Protein AF-Q0RPR3-F1 (afdb_monomer_lite)

Secondary structure (DSSP, 8-state):
--HHHHHHTSHHHHHHHHHHHHH-HHHHTT--HHHHHHHHHHIIIIIHHHHHHHHHHHHHHHHS-BTTB---HHHHHHHHHHHIIIIIHHHT--

Organism: Frankia alni (strain DSM 45986 / CECT 9034 / ACN14a) (NCBI:txid326424)

Radius of gyration: 12.03 Å; chains: 1; bounding box: 35×26×29 Å

pLDDT: mean 90.98, std 9.17, range [49.41, 98.06]

Structure (mmCIF, N/CA/C/O backbone):
data_AF-Q0RPR3-F1
#
_entry.id   AF-Q0RPR3-F1
#
loop_
_atom_site.group_PDB
_atom_site.id
_atom_site.type_symbol
_atom_site.label_atom_id
_atom_site.label_alt_id
_atom_site.label_comp_id
_atom_site.label_asym_id
_atom_site.label_entity_id
_atom_site.label_seq_id
_atom_site.pdbx_PDB_ins_code
_atom_site.Cartn_x
_atom_site.Cartn_y
_atom_site.Cartn_z
_atom_site.occupancy
_atom_site.B_iso_or_equiv
_atom_site.auth_seq_id
_atom_site.auth_comp_id
_atom_site.auth_asym_id
_atom_site.auth_atom_id
_atom_site.pdbx_PDB_model_num
ATOM 1 N N . MET A 1 1 ? 16.056 -18.430 -5.847 1.00 60.28 1 MET A N 1
ATOM 2 C CA . MET A 1 1 ? 15.462 -17.315 -5.092 1.00 60.28 1 MET A CA 1
ATOM 3 C C . MET A 1 1 ? 14.819 -16.431 -6.128 1.00 60.28 1 MET A C 1
ATOM 5 O O . MET A 1 1 ? 15.510 -16.086 -7.080 1.00 60.28 1 MET A O 1
ATOM 9 N N . SER A 1 2 ? 13.510 -16.235 -6.043 1.00 81.38 2 SER A N 1
ATOM 10 C CA . SER A 1 2 ? 12.769 -15.468 -7.049 1.00 81.38 2 SER A CA 1
ATOM 11 C C . SER A 1 2 ? 12.932 -13.970 -6.778 1.00 81.38 2 SER A C 1
ATOM 13 O O . SER A 1 2 ? 13.223 -13.595 -5.641 1.00 81.38 2 SER A O 1
ATOM 15 N N . ASP A 1 3 ? 12.697 -13.113 -7.775 1.00 79.44 3 ASP A N 1
ATOM 16 C CA 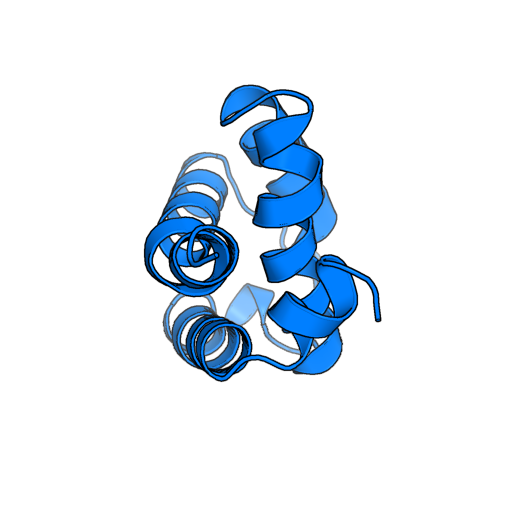. ASP A 1 3 ? 12.687 -11.650 -7.579 1.00 79.44 3 ASP A CA 1
ATOM 17 C C . ASP A 1 3 ? 11.679 -11.234 -6.492 1.00 79.44 3 ASP A C 1
ATOM 19 O O . ASP A 1 3 ? 11.929 -10.313 -5.719 1.00 79.44 3 ASP A O 1
ATOM 23 N N . PHE A 1 4 ? 10.581 -11.986 -6.360 1.00 86.69 4 PHE A N 1
ATOM 24 C CA . PHE A 1 4 ? 9.633 -11.849 -5.255 1.00 86.69 4 PHE A CA 1
ATOM 25 C C . PHE A 1 4 ? 10.287 -12.059 -3.880 1.00 86.69 4 PHE A C 1
ATOM 27 O O . PHE A 1 4 ? 10.169 -11.187 -3.026 1.00 86.69 4 PHE A O 1
ATOM 34 N N . ASP A 1 5 ? 10.996 -13.176 -3.666 1.00 81.06 5 ASP A N 1
ATOM 35 C CA . ASP A 1 5 ? 11.615 -13.505 -2.369 1.00 81.06 5 ASP A CA 1
ATOM 36 C C . ASP A 1 5 ? 12.666 -12.450 -1.981 1.00 81.06 5 ASP A C 1
ATOM 38 O O . ASP A 1 5 ? 12.713 -11.986 -0.844 1.00 81.06 5 ASP A O 1
ATOM 42 N N . LEU A 1 6 ? 13.469 -12.014 -2.962 1.00 80.88 6 LEU A N 1
ATOM 43 C CA . LEU A 1 6 ? 14.469 -10.951 -2.808 1.00 80.88 6 LEU A CA 1
ATOM 44 C C . LEU A 1 6 ? 13.850 -9.642 -2.305 1.00 80.88 6 LEU A C 1
ATOM 46 O O . LEU A 1 6 ? 14.383 -9.002 -1.397 1.00 80.88 6 LEU A O 1
ATOM 50 N N . VAL A 1 7 ? 12.732 -9.234 -2.903 1.00 82.44 7 VAL A N 1
ATOM 51 C CA . 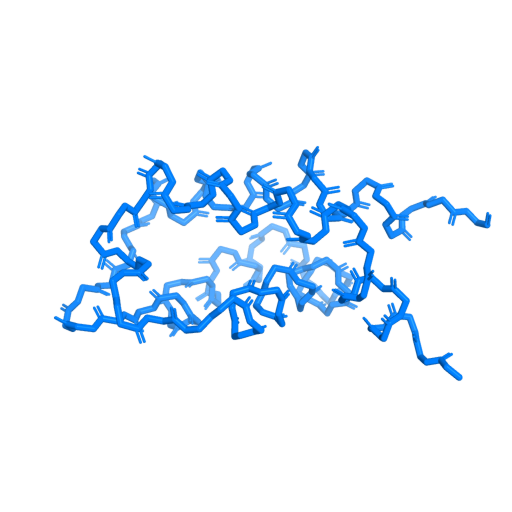VAL A 1 7 ? 12.061 -7.976 -2.574 1.00 82.44 7 VAL A CA 1
ATOM 52 C C . VAL A 1 7 ? 11.269 -8.100 -1.272 1.00 82.44 7 VAL A C 1
ATOM 54 O O . VAL A 1 7 ? 11.348 -7.198 -0.437 1.00 82.44 7 VAL A O 1
ATOM 57 N N . HIS A 1 8 ? 10.571 -9.215 -1.054 1.00 88.19 8 HIS A N 1
ATOM 58 C CA . HIS A 1 8 ? 9.807 -9.490 0.164 1.00 88.19 8 HIS A CA 1
ATOM 59 C C . HIS A 1 8 ? 10.685 -9.462 1.422 1.00 88.19 8 HIS A C 1
ATOM 61 O O . HIS A 1 8 ? 10.308 -8.843 2.419 1.00 88.19 8 HIS A O 1
ATOM 67 N N . ASP A 1 9 ? 11.867 -10.083 1.375 1.00 86.00 9 ASP A N 1
ATOM 68 C CA . ASP A 1 9 ? 12.775 -10.165 2.527 1.00 86.00 9 ASP A CA 1
ATOM 69 C C . ASP A 1 9 ? 13.677 -8.926 2.685 1.00 86.00 9 ASP A C 1
ATOM 71 O O . ASP A 1 9 ? 14.510 -8.859 3.592 1.00 86.00 9 ASP A O 1
ATOM 75 N N . SER A 1 10 ? 13.508 -7.914 1.829 1.00 87.69 10 SER A N 1
ATOM 76 C CA . SER A 1 10 ? 14.312 -6.694 1.867 1.00 87.69 10 SER A CA 1
ATOM 77 C C . SER A 1 10 ? 13.940 -5.754 3.025 1.00 87.69 10 SER A C 1
ATOM 79 O O . SER A 1 10 ? 12.788 -5.647 3.461 1.00 87.69 10 SER A O 1
ATOM 81 N N . GLU A 1 11 ? 14.915 -4.957 3.474 1.00 90.62 11 GLU A N 1
ATOM 82 C CA . GLU A 1 11 ? 14.679 -3.855 4.420 1.00 90.62 11 GLU A CA 1
ATOM 83 C C . GLU A 1 11 ? 13.684 -2.819 3.856 1.00 90.62 11 GLU A C 1
ATOM 85 O O 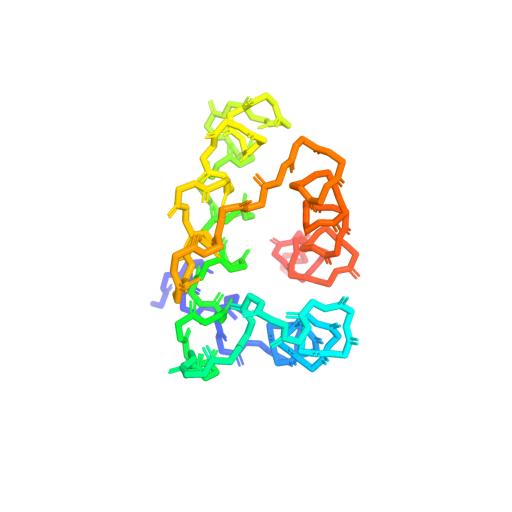. GLU A 1 11 ? 12.921 -2.196 4.601 1.00 90.62 11 GLU A O 1
ATOM 90 N N . ALA A 1 12 ? 13.623 -2.676 2.529 1.00 90.81 12 ALA A N 1
ATOM 91 C CA . ALA A 1 12 ? 12.669 -1.800 1.859 1.00 90.81 12 ALA A CA 1
ATOM 92 C C . ALA A 1 12 ? 11.219 -2.272 2.057 1.00 90.81 12 ALA A C 1
ATOM 94 O O . ALA A 1 12 ? 10.347 -1.450 2.345 1.00 90.81 12 ALA A O 1
ATOM 95 N N . ALA A 1 13 ? 10.960 -3.583 2.002 1.00 91.31 13 ALA A N 1
ATOM 96 C CA . ALA A 1 13 ? 9.647 -4.144 2.320 1.00 91.31 13 ALA A CA 1
ATOM 97 C C . ALA A 1 13 ? 9.289 -3.968 3.806 1.00 91.31 13 ALA A C 1
ATOM 99 O O . ALA A 1 13 ? 8.153 -3.631 4.138 1.00 91.31 13 ALA A O 1
ATOM 100 N N . ALA A 1 14 ? 10.246 -4.096 4.731 1.00 93.69 14 ALA A N 1
ATOM 101 C CA . ALA A 1 14 ? 10.007 -3.770 6.143 1.00 93.69 14 ALA A CA 1
ATOM 102 C C . ALA A 1 14 ? 9.706 -2.271 6.370 1.00 93.69 14 ALA A C 1
ATOM 104 O O . ALA A 1 14 ? 8.825 -1.920 7.166 1.00 93.69 14 ALA A O 1
ATOM 105 N N . THR A 1 15 ? 10.388 -1.389 5.636 1.00 95.38 15 THR A N 1
ATOM 106 C CA . THR A 1 15 ? 10.143 0.060 5.649 1.00 95.38 15 THR A CA 1
ATOM 107 C C . THR A 1 15 ? 8.748 0.388 5.121 1.00 95.38 15 THR A C 1
ATOM 109 O O . THR A 1 15 ? 8.032 1.180 5.739 1.00 95.38 15 THR A O 1
ATOM 112 N N . PHE A 1 16 ? 8.321 -0.272 4.038 1.00 96.94 16 PHE A N 1
ATOM 113 C CA . PHE A 1 16 ? 6.961 -0.171 3.511 1.00 96.94 16 PHE A CA 1
ATOM 114 C C . PHE A 1 16 ? 5.921 -0.495 4.582 1.00 96.94 16 PHE A C 1
ATOM 116 O O . PHE A 1 16 ? 5.041 0.323 4.824 1.00 96.94 16 PHE A O 1
ATOM 123 N N . VAL A 1 17 ? 6.051 -1.629 5.281 1.00 97.19 17 VAL A N 1
ATOM 124 C CA . VAL A 1 17 ? 5.108 -2.022 6.344 1.00 97.19 17 VAL A CA 1
ATOM 125 C C . VAL A 1 17 ? 5.032 -0.975 7.450 1.00 97.19 17 VAL A C 1
ATOM 127 O O . VAL A 1 17 ? 3.939 -0.592 7.870 1.00 97.19 17 VAL A O 1
ATOM 130 N N . THR A 1 18 ? 6.184 -0.482 7.907 1.00 97.38 18 THR A N 1
ATOM 131 C CA . THR A 1 18 ? 6.252 0.527 8.972 1.00 97.38 18 THR A CA 1
ATOM 132 C C . THR A 1 18 ? 5.5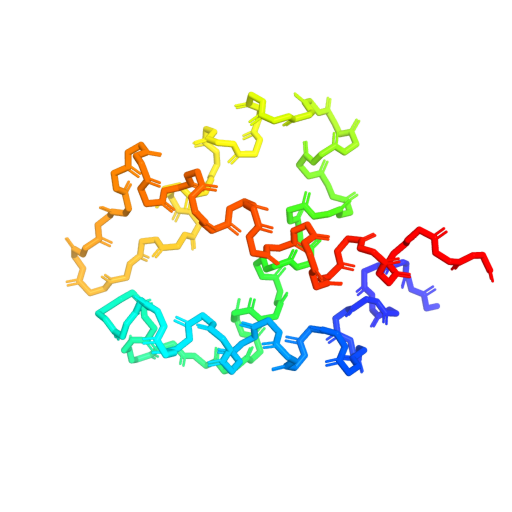32 1.811 8.558 1.00 97.38 18 THR A C 1
ATOM 134 O O . THR A 1 18 ? 4.681 2.322 9.289 1.00 97.38 18 THR A O 1
ATOM 137 N N . ALA A 1 19 ? 5.821 2.310 7.355 1.00 97.25 19 ALA A N 1
ATOM 138 C CA . ALA A 1 19 ? 5.193 3.509 6.819 1.00 97.25 19 ALA A CA 1
ATOM 139 C C . ALA A 1 19 ? 3.700 3.302 6.515 1.00 97.25 19 ALA A C 1
ATOM 141 O O . ALA A 1 19 ? 2.896 4.197 6.773 1.00 97.25 19 ALA A O 1
ATOM 142 N N . PHE A 1 20 ? 3.318 2.121 6.023 1.00 97.56 20 PHE A N 1
ATOM 143 C CA . PHE A 1 20 ? 1.935 1.755 5.736 1.00 97.56 20 PHE A CA 1
ATOM 144 C C . PHE A 1 20 ? 1.101 1.747 7.018 1.00 97.56 20 PHE A C 1
ATOM 146 O O . PHE A 1 20 ? 0.040 2.363 7.061 1.00 97.56 20 PHE A O 1
ATOM 153 N N . ARG A 1 21 ? 1.601 1.129 8.096 1.00 97.06 21 ARG A N 1
ATOM 154 C CA . ARG A 1 21 ? 0.934 1.118 9.410 1.00 97.06 21 ARG A CA 1
ATOM 155 C C . ARG A 1 21 ? 0.745 2.520 9.983 1.00 97.06 21 ARG A C 1
ATOM 157 O O . ARG A 1 21 ? -0.286 2.788 10.595 1.00 97.06 21 ARG A O 1
ATOM 164 N N . ALA A 1 22 ? 1.721 3.404 9.784 1.00 97.25 22 ALA A N 1
ATOM 165 C CA . ALA A 1 22 ? 1.642 4.784 10.251 1.00 97.25 22 ALA A CA 1
ATOM 166 C C . ALA A 1 22 ? 0.625 5.621 9.453 1.00 97.25 22 ALA A C 1
ATOM 168 O O . ALA A 1 22 ? -0.103 6.418 10.039 1.00 97.25 22 ALA A O 1
ATOM 169 N N . GLN A 1 23 ? 0.570 5.445 8.129 1.00 96.75 23 GLN A N 1
ATOM 170 C CA . GLN A 1 23 ? -0.278 6.247 7.237 1.00 96.75 23 GLN A CA 1
ATOM 171 C C . GLN A 1 23 ? -1.708 5.706 7.111 1.00 96.75 23 GLN A C 1
ATOM 173 O O . GLN A 1 23 ? -2.650 6.483 6.967 1.00 96.75 23 GLN A O 1
ATOM 178 N N . PHE A 1 24 ? -1.882 4.386 7.200 1.00 96.06 24 PHE A N 1
ATOM 179 C CA . PHE A 1 24 ? -3.151 3.692 6.978 1.00 96.06 24 PHE A CA 1
ATOM 180 C C . PHE A 1 24 ? -3.490 2.725 8.127 1.00 96.06 24 PHE A C 1
ATOM 182 O O . PHE A 1 24 ? -3.707 1.533 7.894 1.00 96.06 24 PHE A O 1
ATOM 189 N N . PRO A 1 25 ? -3.576 3.199 9.385 1.00 94.62 25 PRO A N 1
ATOM 190 C CA . PRO A 1 25 ? -3.743 2.325 10.548 1.00 94.62 25 PRO A CA 1
ATOM 191 C C . PRO A 1 25 ? -5.010 1.460 10.485 1.00 94.62 25 PRO A C 1
ATOM 193 O O . PRO A 1 25 ? -4.985 0.322 10.938 1.00 94.62 25 PRO A O 1
ATOM 196 N N . ALA A 1 26 ? -6.096 1.961 9.885 1.00 92.31 26 ALA A N 1
ATOM 197 C CA . ALA A 1 26 ? -7.337 1.203 9.715 1.00 92.31 26 ALA A CA 1
ATOM 198 C C . ALA A 1 26 ? -7.202 0.041 8.715 1.00 92.31 26 ALA A C 1
ATOM 200 O O . ALA A 1 26 ? -7.760 -1.021 8.954 1.00 92.31 26 ALA A O 1
ATOM 201 N N . LEU A 1 27 ? -6.434 0.225 7.634 1.00 93.81 27 LEU A N 1
ATOM 202 C CA . LEU A 1 27 ? -6.166 -0.820 6.634 1.00 93.81 27 LEU A CA 1
ATOM 203 C C . LEU A 1 27 ? -5.094 -1.815 7.102 1.00 93.81 27 LEU A C 1
ATOM 205 O O . LEU A 1 27 ? -4.977 -2.911 6.564 1.00 93.81 27 LEU A O 1
ATOM 209 N N . ALA A 1 28 ? -4.273 -1.421 8.077 1.00 94.50 28 ALA A N 1
ATOM 210 C CA . ALA A 1 28 ? -3.216 -2.256 8.639 1.00 94.50 28 ALA A CA 1
ATOM 211 C C . ALA A 1 28 ? -3.636 -3.006 9.914 1.00 94.50 28 ALA A C 1
ATOM 213 O O . ALA A 1 28 ? -2.895 -3.873 10.394 1.00 94.50 28 ALA A O 1
ATOM 214 N N . ALA A 1 29 ? -4.777 -2.642 10.503 1.00 92.12 29 ALA A N 1
ATOM 215 C CA . ALA A 1 29 ? -5.315 -3.295 11.685 1.00 92.12 29 ALA A CA 1
ATOM 216 C C . ALA A 1 29 ? -5.568 -4.778 11.378 1.00 92.12 29 ALA A C 1
ATOM 218 O O . ALA A 1 29 ? -6.070 -5.108 10.319 1.00 92.12 29 ALA A O 1
ATOM 219 N N . GLY A 1 30 ? -5.162 -5.691 12.263 1.00 87.69 30 GLY A N 1
ATOM 220 C CA . GLY A 1 30 ? -5.373 -7.135 12.067 1.00 87.69 30 GLY A CA 1
ATOM 221 C C . GLY A 1 30 ? -4.492 -7.809 11.005 1.00 87.69 30 GLY A C 1
ATOM 222 O O . GLY A 1 30 ? -4.362 -9.033 11.022 1.00 87.69 30 GLY A O 1
ATOM 223 N N . ARG A 1 31 ? -3.815 -7.045 10.142 1.00 93.31 31 ARG A N 1
ATOM 224 C CA . ARG A 1 31 ? -2.910 -7.580 9.119 1.00 93.31 31 ARG A CA 1
ATOM 225 C C . ARG A 1 31 ? -1.536 -7.915 9.694 1.00 93.31 31 ARG A C 1
ATOM 227 O O . ARG A 1 31 ? -0.995 -7.162 10.508 1.00 93.31 31 ARG A O 1
ATOM 234 N N . SER A 1 32 ? -0.951 -9.029 9.256 1.00 95.06 32 SER A N 1
ATOM 235 C CA . SER A 1 32 ? 0.433 -9.385 9.585 1.00 95.06 32 SER A CA 1
ATOM 236 C C . SER A 1 32 ? 1.426 -8.570 8.753 1.00 95.06 32 SER A C 1
ATOM 238 O O . SER A 1 32 ? 1.109 -8.116 7.654 1.00 95.06 32 SER A O 1
ATOM 240 N N . ASP A 1 33 ? 2.647 -8.404 9.265 1.00 94.69 33 ASP A N 1
ATOM 241 C CA . ASP A 1 33 ? 3.710 -7.724 8.517 1.00 94.69 33 ASP A CA 1
ATOM 242 C C . ASP A 1 33 ? 4.043 -8.466 7.220 1.00 94.69 33 ASP A C 1
ATOM 244 O O . ASP A 1 33 ? 4.200 -7.825 6.190 1.00 94.69 33 ASP A O 1
ATOM 248 N N . THR A 1 34 ? 4.075 -9.803 7.245 1.00 94.19 34 THR A N 1
ATOM 249 C CA . THR A 1 34 ? 4.278 -10.637 6.049 1.00 94.19 34 THR A CA 1
ATOM 250 C C . THR A 1 34 ? 3.239 -10.341 4.972 1.00 94.19 34 THR A C 1
ATOM 252 O O . THR A 1 34 ? 3.613 -10.031 3.852 1.00 94.19 34 THR A O 1
ATOM 255 N N . ALA A 1 35 ? 1.947 -10.314 5.317 1.00 95.12 35 ALA A N 1
ATOM 256 C CA . ALA A 1 35 ? 0.899 -10.047 4.332 1.00 95.12 35 ALA A CA 1
ATOM 257 C C . ALA A 1 35 ? 1.017 -8.641 3.715 1.00 95.12 35 ALA A C 1
ATOM 259 O O . ALA A 1 35 ? 0.737 -8.448 2.535 1.00 95.12 35 ALA A O 1
ATOM 260 N N . LEU A 1 36 ? 1.445 -7.651 4.506 1.00 95.62 36 LEU A N 1
ATOM 261 C CA . LEU A 1 36 ? 1.697 -6.300 4.005 1.00 95.62 36 LEU A CA 1
ATOM 262 C C . LEU A 1 36 ? 2.950 -6.236 3.117 1.00 95.62 36 LEU A C 1
ATOM 264 O O . LEU A 1 36 ? 2.947 -5.497 2.133 1.00 95.62 36 LEU A O 1
ATOM 268 N N . ARG A 1 37 ? 4.007 -7.001 3.431 1.00 95.31 37 ARG A N 1
ATOM 269 C CA . ARG A 1 37 ? 5.191 -7.124 2.564 1.00 95.31 37 ARG A CA 1
ATOM 270 C C . ARG A 1 37 ? 4.834 -7.786 1.244 1.00 95.31 37 ARG A C 1
ATOM 272 O O . ARG A 1 37 ? 5.157 -7.215 0.212 1.00 95.31 37 ARG A O 1
ATOM 279 N N . ASP A 1 38 ? 4.133 -8.917 1.279 1.00 95.12 38 ASP A N 1
ATOM 280 C CA . ASP A 1 38 ? 3.679 -9.639 0.086 1.00 95.12 38 ASP A CA 1
ATOM 281 C C . ASP A 1 38 ? 2.914 -8.708 -0.856 1.00 95.12 38 ASP A C 1
ATOM 283 O O . ASP A 1 38 ? 3.229 -8.604 -2.042 1.00 95.12 38 ASP A O 1
ATOM 287 N N . ASP A 1 39 ? 1.953 -7.957 -0.317 1.00 95.69 39 ASP A N 1
ATOM 288 C CA . ASP A 1 39 ? 1.161 -7.028 -1.112 1.00 95.69 39 ASP A CA 1
ATOM 289 C C . ASP A 1 39 ? 1.983 -5.887 -1.712 1.00 95.69 39 ASP A C 1
ATOM 291 O O . ASP A 1 39 ? 1.790 -5.540 -2.879 1.00 95.69 39 ASP A O 1
ATOM 295 N N . GLY A 1 40 ? 2.895 -5.304 -0.928 1.00 93.62 40 GLY A N 1
ATOM 296 C CA . GLY A 1 40 ? 3.823 -4.282 -1.410 1.00 93.62 40 GLY A CA 1
ATOM 297 C C . GLY A 1 40 ? 4.740 -4.815 -2.513 1.00 93.62 40 GLY A C 1
ATOM 298 O O . GLY A 1 40 ? 4.942 -4.141 -3.524 1.00 93.62 40 GLY A O 1
ATOM 299 N N . THR A 1 41 ? 5.243 -6.040 -2.357 1.00 94.12 41 THR A N 1
ATOM 300 C CA . THR A 1 41 ? 6.088 -6.728 -3.339 1.00 94.12 41 THR A CA 1
ATOM 301 C C . THR A 1 41 ? 5.333 -6.981 -4.634 1.00 94.12 41 THR A C 1
ATOM 303 O O . THR A 1 41 ? 5.816 -6.589 -5.694 1.00 94.12 41 THR A O 1
ATOM 306 N N . HIS A 1 42 ? 4.126 -7.546 -4.568 1.00 94.19 42 HIS A N 1
ATOM 307 C CA . HIS A 1 42 ? 3.300 -7.823 -5.744 1.00 94.19 42 HIS A CA 1
ATOM 308 C C . HIS A 1 42 ? 2.987 -6.572 -6.578 1.00 94.19 42 HIS A C 1
ATOM 310 O O . HIS A 1 42 ? 2.922 -6.660 -7.805 1.00 94.19 42 HIS A O 1
ATOM 316 N N . ILE A 1 43 ? 2.839 -5.394 -5.954 1.00 94.88 43 ILE A N 1
ATOM 317 C CA . ILE A 1 43 ? 2.704 -4.138 -6.711 1.00 94.88 43 ILE A CA 1
ATOM 318 C C . ILE A 1 43 ? 3.912 -3.946 -7.641 1.00 94.88 43 ILE A C 1
ATOM 320 O O . ILE A 1 43 ? 3.752 -3.565 -8.800 1.00 94.88 43 ILE A O 1
ATOM 324 N N . CYS A 1 44 ? 5.120 -4.190 -7.136 1.00 93.19 44 CYS A N 1
ATOM 325 C CA . CYS A 1 44 ? 6.363 -3.884 -7.834 1.00 93.19 44 CYS A CA 1
ATOM 326 C C . CYS A 1 44 ? 6.811 -4.975 -8.805 1.00 93.19 44 CYS A C 1
ATOM 328 O O . CYS A 1 44 ? 7.368 -4.638 -9.848 1.00 93.19 44 CYS A O 1
ATOM 330 N N . VAL A 1 45 ? 6.591 -6.250 -8.473 1.00 92.38 45 VAL A N 1
ATOM 331 C CA . VAL A 1 45 ? 7.087 -7.379 -9.277 1.00 92.38 45 VAL A CA 1
ATOM 332 C C . VAL A 1 45 ? 6.052 -7.925 -10.260 1.00 92.38 45 VAL A C 1
ATOM 334 O O . VAL A 1 45 ? 6.451 -8.476 -11.281 1.00 92.38 45 VAL A O 1
ATOM 337 N N . ASP A 1 46 ? 4.755 -7.688 -10.021 1.00 92.81 46 ASP A N 1
ATOM 338 C CA . ASP A 1 46 ? 3.682 -8.158 -10.908 1.00 92.81 46 ASP A CA 1
ATOM 339 C C . ASP A 1 46 ? 2.878 -6.997 -11.501 1.00 92.81 46 ASP A C 1
ATOM 341 O O . ASP A 1 46 ? 2.871 -6.790 -12.713 1.00 92.81 46 ASP A O 1
ATOM 345 N N . ASP A 1 47 ? 2.213 -6.195 -10.661 1.00 93.75 47 ASP A N 1
ATOM 346 C CA . ASP A 1 47 ? 1.185 -5.260 -11.136 1.00 93.75 47 ASP A CA 1
ATOM 347 C C . ASP A 1 47 ? 1.777 -4.156 -12.036 1.00 93.75 47 ASP A C 1
ATOM 349 O O . ASP A 1 47 ? 1.215 -3.824 -13.088 1.00 93.75 47 ASP A O 1
ATOM 353 N N . LEU A 1 48 ? 2.920 -3.587 -11.637 1.00 92.81 48 LEU A N 1
ATOM 354 C CA . LEU A 1 48 ? 3.608 -2.551 -12.406 1.00 92.81 48 LEU A CA 1
ATOM 355 C C . LEU A 1 48 ? 4.220 -3.085 -13.717 1.00 92.81 48 LEU A C 1
ATOM 357 O O . LEU A 1 48 ? 3.966 -2.457 -14.748 1.00 92.81 48 LEU A O 1
ATOM 361 N N . PRO A 1 49 ? 4.961 -4.210 -13.742 1.00 91.50 49 PRO A N 1
ATOM 362 C CA . PRO A 1 49 ? 5.441 -4.805 -14.990 1.00 91.50 49 PRO A CA 1
ATOM 363 C C . PRO A 1 49 ? 4.328 -5.251 -15.950 1.00 91.50 49 PRO A C 1
ATOM 365 O O . PRO A 1 49 ? 4.461 -5.062 -17.158 1.00 91.50 49 PRO A O 1
ATOM 368 N N . GLU A 1 50 ? 3.222 -5.809 -15.445 1.00 90.94 50 GLU A N 1
ATOM 369 C CA . GLU A 1 50 ? 2.129 -6.325 -16.285 1.00 90.94 50 GLU A CA 1
ATOM 370 C C . GLU A 1 50 ? 1.287 -5.219 -16.934 1.00 90.94 50 GLU A C 1
ATOM 372 O O . GLU A 1 50 ? 0.844 -5.349 -18.078 1.00 90.94 50 GLU A O 1
ATOM 377 N N . GLY A 1 51 ? 1.004 -4.137 -16.205 1.00 88.06 51 GLY A N 1
ATOM 378 C CA . GLY A 1 51 ? 0.034 -3.142 -16.667 1.00 88.06 51 GLY A CA 1
ATOM 379 C C . GLY A 1 51 ? 0.202 -1.741 -16.096 1.00 88.06 51 GLY A C 1
ATOM 380 O O . GLY A 1 51 ? -0.700 -0.909 -16.268 1.00 88.06 51 GLY A O 1
ATOM 381 N N . GLY A 1 52 ? 1.334 -1.474 -15.444 1.00 93.12 52 GLY A N 1
ATOM 382 C CA . GLY A 1 52 ? 1.689 -0.176 -14.887 1.00 93.12 52 GLY A CA 1
ATOM 383 C C . GLY A 1 52 ? 0.701 0.328 -13.836 1.00 93.12 52 GLY A C 1
ATOM 384 O O . GLY A 1 52 ? -0.049 -0.425 -13.212 1.00 93.12 52 GLY A O 1
ATOM 385 N N . ASP A 1 53 ? 0.676 1.649 -13.663 1.00 94.00 53 ASP A N 1
ATOM 386 C CA . ASP A 1 53 ? -0.121 2.351 -12.651 1.00 94.00 53 ASP A CA 1
ATOM 387 C C . ASP A 1 53 ? -1.598 1.984 -12.735 1.00 94.00 53 ASP A C 1
ATOM 389 O O . ASP A 1 53 ? -2.254 1.809 -11.717 1.00 94.00 53 ASP A O 1
ATOM 393 N N . ARG A 1 54 ? -2.132 1.836 -13.951 1.00 95.38 54 ARG A N 1
ATOM 394 C CA . ARG A 1 54 ? -3.548 1.524 -14.154 1.00 95.38 54 ARG A CA 1
ATOM 395 C C . ARG A 1 54 ? -3.913 0.174 -13.542 1.00 95.38 54 ARG A C 1
ATOM 397 O O . ARG A 1 54 ? -4.949 0.073 -12.885 1.00 95.38 54 ARG A O 1
ATOM 404 N N . LEU A 1 55 ? -3.093 -0.853 -13.769 1.00 94.56 55 LEU A N 1
ATOM 405 C CA . LEU A 1 55 ? -3.351 -2.185 -13.231 1.00 94.56 55 LEU A CA 1
ATOM 406 C C . LEU A 1 55 ? -3.158 -2.206 -11.714 1.00 94.56 55 LEU A C 1
ATOM 408 O O . LEU A 1 55 ? -4.049 -2.675 -11.006 1.00 94.56 55 LEU A O 1
ATOM 412 N N . ALA A 1 56 ? -2.071 -1.607 -11.222 1.00 96.06 56 ALA A N 1
ATOM 413 C CA . ALA A 1 56 ? -1.813 -1.478 -9.791 1.00 96.06 56 ALA A CA 1
ATOM 414 C C . ALA A 1 56 ? -2.965 -0.758 -9.067 1.00 96.06 56 ALA A C 1
ATOM 416 O O . ALA A 1 56 ? -3.540 -1.302 -8.129 1.00 96.06 56 ALA A O 1
ATOM 417 N N . LEU A 1 57 ? -3.400 0.409 -9.554 1.00 96.94 57 LEU A N 1
ATOM 418 C CA . LEU A 1 57 ? -4.519 1.165 -8.972 1.00 96.94 57 LEU A CA 1
ATOM 419 C C . LEU A 1 57 ? -5.853 0.410 -9.027 1.00 96.94 57 LEU A C 1
ATOM 421 O O . LEU A 1 57 ? -6.716 0.643 -8.186 1.00 96.94 57 LEU A O 1
ATOM 425 N N . THR A 1 58 ? -6.027 -0.498 -9.990 1.00 96.44 58 THR A N 1
ATOM 426 C CA . THR A 1 58 ? -7.222 -1.352 -10.073 1.00 96.44 58 THR A CA 1
ATOM 427 C C . THR A 1 58 ? -7.181 -2.487 -9.045 1.00 96.44 58 THR A C 1
ATOM 429 O O . THR A 1 58 ? -8.220 -2.856 -8.501 1.00 96.44 58 THR A O 1
ATOM 432 N N . ARG A 1 59 ? -5.997 -3.050 -8.765 1.00 96.44 59 ARG A N 1
ATOM 433 C CA . ARG A 1 59 ? -5.822 -4.206 -7.867 1.00 96.44 59 ARG A CA 1
ATOM 434 C C . ARG A 1 59 ? -5.642 -3.815 -6.396 1.00 96.44 59 ARG A C 1
ATOM 436 O O . ARG A 1 59 ? -6.104 -4.550 -5.524 1.00 96.44 59 ARG A O 1
ATOM 443 N N . ILE A 1 60 ? -5.036 -2.659 -6.109 1.00 97.12 60 ILE A N 1
ATOM 444 C CA . ILE A 1 60 ? -4.760 -2.178 -4.743 1.00 97.12 60 ILE A CA 1
ATOM 445 C C . ILE A 1 60 ? -6.005 -2.168 -3.839 1.00 97.12 60 ILE A C 1
ATOM 447 O O . ILE A 1 60 ? -5.894 -2.669 -2.722 1.00 97.12 60 ILE A O 1
ATOM 451 N N . PRO A 1 61 ? -7.188 -1.676 -4.263 1.00 95.88 61 PRO A N 1
ATOM 452 C CA . PRO A 1 61 ? -8.366 -1.674 -3.398 1.00 95.88 61 PRO A CA 1
ATOM 453 C C . PRO A 1 61 ? -8.734 -3.066 -2.877 1.00 95.88 61 PRO A C 1
ATOM 455 O O . PRO A 1 61 ? -8.934 -3.236 -1.682 1.00 95.88 61 PRO A O 1
ATOM 458 N N . ALA A 1 62 ? -8.769 -4.077 -3.748 1.00 94.69 62 ALA A N 1
ATOM 459 C CA . ALA A 1 62 ? -9.093 -5.443 -3.340 1.00 94.69 62 ALA A CA 1
ATOM 460 C C . ALA A 1 62 ? -7.969 -6.079 -2.508 1.00 94.69 62 ALA A C 1
ATOM 462 O O . ALA A 1 62 ? -8.244 -6.803 -1.557 1.00 94.69 62 ALA A O 1
ATOM 463 N N . ARG A 1 63 ? -6.712 -5.787 -2.855 1.00 94.44 63 ARG A N 1
ATOM 464 C CA . ARG A 1 63 ? -5.520 -6.334 -2.198 1.00 94.44 63 ARG A CA 1
ATOM 465 C C . ARG A 1 63 ? -5.364 -5.833 -0.757 1.00 94.44 63 ARG A C 1
ATOM 467 O O . ARG A 1 63 ? -5.033 -6.600 0.136 1.00 94.44 63 ARG A O 1
ATOM 474 N N . PHE A 1 64 ? -5.646 -4.553 -0.523 1.00 94.8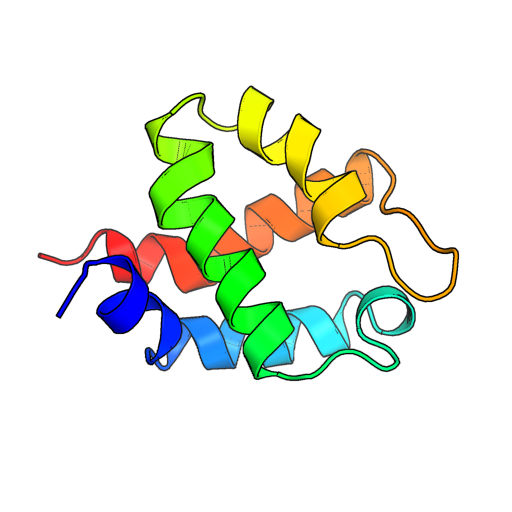1 64 PHE A N 1
ATOM 475 C CA . PHE A 1 64 ? -5.499 -3.918 0.789 1.00 94.81 64 PHE A CA 1
ATOM 476 C C . PHE A 1 64 ? -6.812 -3.774 1.562 1.00 94.81 64 PHE A C 1
ATOM 478 O O . PHE A 1 64 ? -6.811 -3.148 2.621 1.00 94.81 64 PHE A O 1
ATOM 485 N N . ALA A 1 65 ? -7.920 -4.325 1.059 1.00 93.12 65 ALA A N 1
ATOM 486 C CA . ALA A 1 65 ? -9.174 -4.334 1.796 1.00 93.12 65 ALA A CA 1
ATOM 487 C C . ALA A 1 65 ? -9.050 -5.204 3.054 1.00 93.12 65 ALA A C 1
ATOM 489 O O . ALA A 1 65 ? -8.716 -6.383 2.969 1.00 93.12 65 ALA A O 1
ATOM 490 N N . ASP A 1 66 ? -9.357 -4.631 4.213 1.00 90.31 66 ASP A N 1
ATOM 491 C CA . ASP A 1 66 ? -9.338 -5.338 5.493 1.00 90.31 66 ASP A CA 1
ATOM 492 C C . ASP A 1 66 ? -10.381 -4.752 6.450 1.00 90.31 66 ASP A C 1
ATOM 494 O O . ASP A 1 66 ? -10.736 -3.576 6.355 1.00 90.31 66 ASP A O 1
ATOM 498 N N . GLY A 1 67 ? -10.939 -5.580 7.337 1.00 82.31 67 GLY A N 1
ATOM 499 C CA . GLY A 1 67 ? -11.884 -5.119 8.361 1.00 82.31 67 GLY A CA 1
ATOM 500 C C . GLY A 1 67 ? -13.149 -4.434 7.819 1.00 82.31 67 GLY A C 1
ATOM 501 O O . GLY A 1 67 ? -13.770 -3.647 8.528 1.00 82.31 67 GLY A O 1
ATOM 502 N N . GLY A 1 68 ? -13.525 -4.695 6.561 1.00 85.62 68 GLY A N 1
ATOM 503 C CA . GLY A 1 68 ? -14.634 -4.016 5.877 1.00 85.62 68 GLY A CA 1
ATOM 504 C C . GLY A 1 68 ? -14.287 -2.630 5.319 1.00 85.62 68 GLY A C 1
ATOM 505 O O . GLY A 1 68 ? -15.160 -1.956 4.774 1.00 85.62 68 GLY A O 1
ATOM 506 N N . VAL A 1 69 ? -13.026 -2.207 5.414 1.00 90.38 69 VAL A N 1
ATOM 507 C CA . VAL A 1 69 ? -12.511 -0.978 4.813 1.00 90.38 69 VAL A CA 1
ATOM 508 C C . VAL A 1 69 ? -11.859 -1.333 3.485 1.00 90.38 69 VAL A C 1
ATOM 510 O O . VAL A 1 69 ? -10.926 -2.126 3.428 1.00 90.38 69 VAL A O 1
ATOM 513 N N . THR A 1 70 ? -12.349 -0.740 2.401 1.00 94.88 70 THR A N 1
ATOM 514 C CA . THR A 1 70 ? -11.706 -0.815 1.084 1.00 94.88 70 THR A CA 1
ATOM 515 C C . THR A 1 70 ? -11.055 0.537 0.793 1.00 94.88 70 THR A C 1
ATOM 517 O O . THR A 1 70 ? -11.741 1.554 0.927 1.00 94.88 70 THR A O 1
ATOM 520 N N . PRO A 1 71 ? -9.767 0.586 0.409 1.00 94.44 71 PRO A N 1
ATOM 521 C CA . PRO A 1 71 ? -9.120 1.819 -0.024 1.00 94.44 71 PRO A CA 1
ATOM 522 C C . PRO A 1 71 ? -9.904 2.470 -1.166 1.00 94.44 71 PRO A C 1
ATOM 524 O O . PRO A 1 71 ? -10.192 1.826 -2.177 1.00 94.44 71 PRO A O 1
ATOM 527 N N . ASP A 1 72 ? -10.220 3.753 -1.027 1.00 95.62 72 ASP A N 1
ATOM 528 C CA . ASP A 1 72 ? -10.734 4.544 -2.139 1.00 95.62 72 ASP A CA 1
ATOM 529 C C . ASP A 1 72 ? -9.613 4.877 -3.142 1.00 95.62 72 ASP A C 1
ATOM 531 O O . ASP A 1 72 ? -8.438 4.563 -2.940 1.00 95.62 72 ASP A O 1
ATOM 535 N N . GLN A 1 73 ? -9.968 5.511 -4.259 1.00 93.31 73 GLN A N 1
ATOM 536 C CA . GLN A 1 73 ? -9.004 5.859 -5.303 1.00 93.31 73 GLN A CA 1
ATOM 537 C C . GLN A 1 73 ? -7.822 6.726 -4.811 1.00 93.31 73 GLN A C 1
ATOM 539 O O . GLN A 1 73 ? -6.684 6.396 -5.161 1.00 93.31 73 GLN A O 1
ATOM 544 N N . PRO A 1 74 ? -8.011 7.804 -4.019 1.00 96.69 74 PRO A N 1
ATOM 545 C CA . PRO A 1 74 ? -6.878 8.571 -3.505 1.00 96.69 74 PRO A CA 1
ATOM 546 C C . PRO A 1 74 ? -6.015 7.762 -2.528 1.00 96.69 74 PRO A C 1
ATOM 548 O O . PRO A 1 74 ? -4.788 7.849 -2.604 1.00 96.69 74 PRO A O 1
ATOM 551 N N . THR A 1 75 ? -6.614 6.922 -1.676 1.00 96.56 75 THR A N 1
ATOM 552 C CA . THR A 1 75 ? -5.862 6.026 -0.782 1.00 96.56 75 THR A CA 1
ATOM 553 C C . THR A 1 75 ? -5.055 5.006 -1.579 1.00 96.56 75 THR A C 1
ATOM 555 O O . THR A 1 75 ? -3.870 4.819 -1.314 1.00 96.56 75 THR A O 1
ATOM 558 N N . ALA A 1 76 ? -5.644 4.400 -2.612 1.00 97.50 76 ALA A N 1
ATOM 559 C CA . ALA A 1 76 ? -4.936 3.486 -3.503 1.00 97.50 76 ALA A CA 1
ATOM 560 C C . ALA A 1 76 ? -3.751 4.170 -4.206 1.00 97.50 76 ALA A C 1
ATOM 562 O O . ALA A 1 76 ? -2.672 3.588 -4.316 1.00 97.50 76 ALA A O 1
ATOM 563 N N . GLY A 1 77 ? -3.920 5.431 -4.616 1.00 97.75 77 GLY A N 1
ATOM 564 C CA . GLY A 1 77 ? -2.837 6.256 -5.151 1.00 97.75 77 GLY A CA 1
ATOM 565 C C . GLY A 1 77 ? -1.704 6.485 -4.150 1.00 97.75 77 GLY A C 1
ATOM 566 O O . GLY A 1 77 ? -0.533 6.355 -4.505 1.00 97.75 77 GLY A O 1
ATOM 567 N N . ALA A 1 78 ? -2.038 6.769 -2.892 1.00 98.06 78 ALA A N 1
ATOM 568 C CA . ALA A 1 78 ? -1.051 6.953 -1.833 1.00 98.06 78 ALA A CA 1
ATOM 569 C C . ALA A 1 78 ? -0.300 5.649 -1.500 1.00 98.06 78 ALA A C 1
ATOM 571 O O . ALA A 1 78 ? 0.919 5.671 -1.335 1.00 98.06 78 ALA A O 1
ATOM 572 N N . ILE A 1 79 ? -0.993 4.504 -1.488 1.00 97.88 79 ILE A N 1
ATOM 573 C CA . ILE A 1 79 ? -0.379 3.178 -1.312 1.00 97.88 79 ILE A CA 1
ATOM 574 C C . ILE A 1 79 ? 0.587 2.873 -2.463 1.00 97.88 79 ILE A C 1
ATOM 576 O O . ILE A 1 79 ? 1.717 2.453 -2.215 1.00 97.88 79 ILE A O 1
ATOM 580 N N . LEU A 1 80 ? 0.188 3.134 -3.715 1.00 97.75 80 LEU A N 1
ATOM 581 C CA . LEU A 1 80 ? 1.062 2.949 -4.877 1.00 97.75 80 LEU A CA 1
ATOM 582 C C . LEU A 1 80 ? 2.317 3.830 -4.791 1.00 97.75 80 LEU A C 1
ATOM 584 O O . LEU A 1 80 ? 3.426 3.361 -5.048 1.00 97.75 80 LEU A O 1
ATOM 588 N N . ALA A 1 81 ? 2.159 5.102 -4.422 1.00 97.25 81 ALA A N 1
ATOM 589 C CA . ALA A 1 81 ? 3.284 6.016 -4.250 1.00 97.25 81 ALA A CA 1
ATOM 590 C C . ALA A 1 81 ? 4.242 5.539 -3.148 1.00 97.25 81 ALA A C 1
ATOM 592 O O . ALA A 1 81 ? 5.458 5.598 -3.329 1.00 97.25 81 ALA A O 1
ATOM 593 N N . LEU A 1 82 ? 3.700 5.016 -2.043 1.00 97.19 82 LEU A N 1
ATOM 594 C CA . LEU A 1 82 ? 4.492 4.455 -0.955 1.00 97.19 82 LEU A CA 1
ATOM 595 C C . LEU A 1 82 ? 5.258 3.201 -1.391 1.00 97.19 82 LEU A C 1
ATOM 597 O O . LEU A 1 82 ? 6.454 3.100 -1.128 1.00 97.19 82 LEU A O 1
ATOM 601 N N . ALA A 1 83 ? 4.606 2.265 -2.085 1.00 96.00 83 ALA A N 1
ATOM 602 C CA . ALA A 1 83 ? 5.263 1.066 -2.610 1.00 96.00 83 ALA A CA 1
ATOM 603 C C . ALA A 1 83 ? 6.408 1.433 -3.570 1.00 96.00 83 ALA A C 1
ATOM 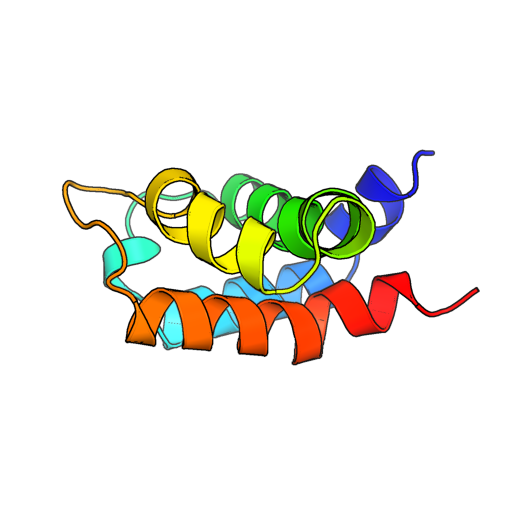605 O O . ALA A 1 83 ? 7.484 0.844 -3.519 1.00 96.00 83 ALA A O 1
ATOM 606 N N . ARG A 1 84 ? 6.225 2.474 -4.391 1.00 94.62 84 ARG A N 1
ATOM 607 C CA . ARG A 1 84 ? 7.263 2.977 -5.301 1.00 94.62 84 ARG A CA 1
ATOM 608 C C . ARG A 1 84 ? 8.463 3.585 -4.598 1.00 94.62 84 ARG A C 1
ATOM 610 O O . ARG A 1 84 ? 9.591 3.302 -4.988 1.00 94.62 84 ARG A O 1
ATOM 617 N N . SER A 1 85 ? 8.225 4.423 -3.592 1.00 93.50 85 SER A N 1
ATOM 618 C CA . SER A 1 85 ? 9.297 5.098 -2.855 1.00 93.50 85 SER A CA 1
ATOM 619 C C . SER A 1 85 ? 10.062 4.169 -1.912 1.00 93.50 85 SER A C 1
ATOM 621 O O . SER A 1 85 ? 11.101 4.564 -1.388 1.00 93.50 85 SER A O 1
ATOM 623 N N . THR A 1 86 ? 9.564 2.948 -1.705 1.00 92.81 86 THR A N 1
ATOM 624 C CA . THR A 1 86 ? 10.171 1.941 -0.833 1.00 92.81 86 THR A CA 1
ATOM 625 C C . THR A 1 86 ? 10.528 0.685 -1.629 1.00 92.81 86 THR A C 1
ATOM 627 O O . THR A 1 86 ? 11.650 0.545 -2.110 1.00 92.81 86 THR A O 1
ATOM 630 N N . VAL A 1 87 ? 9.564 -0.212 -1.809 1.00 91.19 87 VAL A N 1
ATOM 631 C CA . VAL A 1 87 ? 9.726 -1.558 -2.363 1.00 91.19 87 VAL A CA 1
ATOM 632 C C . VAL A 1 87 ? 10.244 -1.544 -3.805 1.00 91.19 87 VAL A C 1
ATOM 634 O O . VAL A 1 87 ? 11.223 -2.221 -4.118 1.00 91.19 87 VAL A O 1
ATOM 637 N N . CYS A 1 88 ? 9.645 -0.749 -4.695 1.00 89.25 88 CYS A N 1
ATOM 638 C CA . CYS A 1 88 ? 9.983 -0.826 -6.122 1.00 89.25 88 CYS A CA 1
ATOM 639 C C . CYS A 1 88 ? 11.366 -0.230 -6.432 1.00 89.25 88 CYS A C 1
ATOM 641 O O . CYS A 1 88 ? 12.020 -0.643 -7.391 1.00 89.25 88 CYS A O 1
ATOM 643 N N . ALA A 1 89 ? 11.827 0.726 -5.618 1.00 80.88 89 ALA A N 1
ATOM 644 C CA . ALA A 1 89 ? 13.179 1.264 -5.720 1.00 80.88 89 ALA A CA 1
ATOM 645 C C . ALA A 1 89 ? 14.235 0.181 -5.433 1.00 80.88 89 ALA A C 1
ATOM 647 O O . ALA A 1 89 ? 15.245 0.111 -6.131 1.00 80.88 89 ALA A O 1
ATOM 648 N N . ALA A 1 90 ? 13.969 -0.710 -4.472 1.00 74.44 90 ALA A N 1
ATOM 649 C CA . ALA A 1 90 ? 14.837 -1.851 -4.188 1.00 74.44 90 ALA A CA 1
ATOM 650 C C . ALA A 1 90 ? 14.803 -2.900 -5.311 1.00 74.44 90 ALA A C 1
ATOM 652 O O . ALA A 1 90 ? 15.855 -3.381 -5.718 1.00 74.44 90 ALA A O 1
ATOM 653 N N . ALA A 1 91 ? 13.625 -3.178 -5.881 1.00 66.75 91 ALA A N 1
ATOM 654 C CA . ALA A 1 91 ? 13.466 -4.110 -7.005 1.00 66.75 91 ALA A CA 1
ATOM 655 C C . ALA A 1 91 ? 14.191 -3.668 -8.296 1.00 66.75 91 ALA A C 1
ATOM 657 O O . ALA A 1 91 ? 14.434 -4.479 -9.182 1.00 66.75 91 ALA A O 1
ATOM 658 N N . SER A 1 92 ? 14.531 -2.381 -8.414 1.00 63.47 92 SER A N 1
ATOM 659 C CA . SER A 1 92 ? 15.203 -1.810 -9.590 1.00 63.47 92 SER A CA 1
ATOM 660 C C . SER A 1 92 ? 16.737 -1.835 -9.496 1.00 63.47 92 SER A C 1
ATOM 662 O O . SER A 1 92 ? 17.404 -1.355 -10.414 1.00 63.47 92 SER A O 1
ATOM 664 N N . THR A 1 93 ? 17.303 -2.334 -8.391 1.00 52.56 93 THR A N 1
ATOM 665 C CA . THR A 1 93 ? 18.758 -2.400 -8.189 1.00 52.56 93 THR A CA 1
ATOM 666 C C . THR A 1 93 ? 19.273 -3.767 -8.666 1.00 52.56 93 THR A C 1
ATOM 668 O O . THR A 1 93 ? 18.866 -4.769 -8.081 1.00 52.56 93 THR A O 1
ATOM 671 N N . PRO A 1 94 ? 20.100 -3.825 -9.730 1.00 49.41 94 PRO A N 1
ATOM 672 C CA . PRO A 1 94 ? 20.615 -5.075 -10.297 1.00 49.41 94 PRO A CA 1
ATOM 673 C C . PRO A 1 94 ? 21.655 -5.775 -9.414 1.00 49.41 94 PRO A C 1
ATOM 675 O O . PRO A 1 94 ? 22.330 -5.085 -8.613 1.00 49.41 94 PRO A O 1
#

Sequence (94 aa):
MSDFDLVHDSEAAATFVTAFRAQFPALAAGRSDTALRDDGTHICVDDLPEGGDRLALTRIPARFADGGVTPDQPTAGAILALARSTVCAAASTP

Foldseek 3Di:
DDLLVVLLPDPLLVVLLVVCCVVPVVLCPPPDSSLSSSLLSCLQPPQCVPPRPVSQLVCQQVSSDDPNDGDDSVRSVVSSVSSVVGRNVSSPDD